Protein AF-A0A6P1DZF0-F1 (afdb_monomer)

pLDDT: mean 85.15, std 14.8, range [41.59, 98.06]

Secondary structure (DSSP, 8-state):
--HHHHHHHHHHHHHHHHHHHHHHHHHHHHHHHHHHHHHHHHHHHHHHHHHHHHHHS-S-S--------HHHHHHHHHHHHHHTS---TTTHHHHHHHHHHHH--S-S----HHHHHHHHHHHHHHT-

Structure (mmCIF, N/CA/C/O backbone):
data_AF-A0A6P1DZF0-F1
#
_entry.id   AF-A0A6P1DZF0-F1
#
loop_
_atom_site.group_PDB
_atom_site.id
_atom_site.type_symbol
_atom_site.label_atom_id
_atom_site.label_alt_id
_atom_site.label_comp_id
_atom_site.label_asym_id
_atom_site.label_entity_id
_atom_site.label_seq_id
_atom_site.pdbx_PDB_ins_code
_atom_site.Cartn_x
_atom_site.Cartn_y
_atom_site.Cartn_z
_atom_site.occupancy
_atom_site.B_iso_or_equiv
_atom_site.auth_seq_id
_atom_site.auth_comp_id
_atom_site.auth_asym_id
_atom_site.auth_atom_id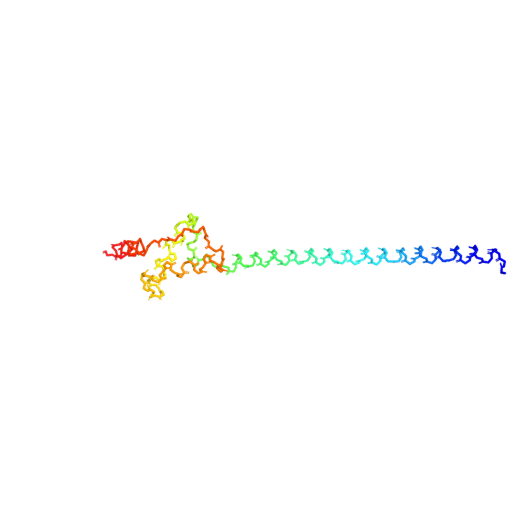
_atom_site.pdbx_PDB_model_num
ATOM 1 N N . MET A 1 1 ? 41.783 -8.838 -54.624 1.00 56.44 1 MET A N 1
ATOM 2 C CA . MET A 1 1 ? 40.399 -8.313 -54.487 1.00 56.44 1 MET A CA 1
ATOM 3 C C . MET A 1 1 ? 40.388 -6.816 -54.775 1.00 56.44 1 MET A C 1
ATOM 5 O O . MET A 1 1 ? 40.994 -6.065 -54.021 1.00 56.44 1 MET A O 1
ATOM 9 N N . LEU A 1 2 ? 39.729 -6.384 -55.854 1.00 64.31 2 LEU A N 1
ATOM 10 C CA . LEU A 1 2 ? 39.696 -4.984 -56.306 1.00 64.31 2 LEU A CA 1
ATOM 11 C C . LEU A 1 2 ? 38.975 -4.081 -55.290 1.00 64.31 2 LEU A C 1
ATOM 13 O O . LEU A 1 2 ? 37.819 -4.339 -54.942 1.00 64.31 2 LEU A O 1
ATOM 17 N N . GLN A 1 3 ? 39.638 -3.018 -54.822 1.00 72.81 3 GLN A N 1
ATOM 18 C CA . GLN A 1 3 ? 39.124 -2.106 -53.786 1.00 72.81 3 GLN A CA 1
ATOM 19 C C . GLN A 1 3 ? 37.772 -1.463 -54.143 1.00 72.81 3 GLN A C 1
ATOM 21 O O . GLN A 1 3 ? 36.939 -1.252 -53.264 1.00 72.81 3 GLN A O 1
ATOM 26 N N . HIS A 1 4 ? 37.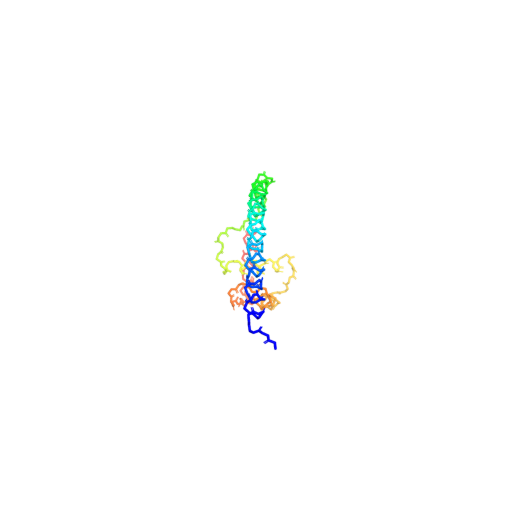500 -1.268 -55.434 1.00 72.12 4 HIS A N 1
ATOM 27 C CA . HIS A 1 4 ? 36.232 -0.745 -55.946 1.00 72.12 4 HIS A CA 1
ATOM 28 C C . HIS A 1 4 ? 35.008 -1.574 -55.503 1.00 72.12 4 HIS A C 1
ATOM 30 O O . HIS A 1 4 ? 33.970 -1.034 -55.122 1.00 72.12 4 HIS A O 1
ATOM 36 N N . SER A 1 5 ? 35.152 -2.903 -55.442 1.00 78.00 5 SER A N 1
ATOM 37 C CA . SER A 1 5 ? 34.085 -3.800 -54.970 1.00 78.00 5 SER A CA 1
ATOM 38 C C . SER A 1 5 ? 33.768 -3.623 -53.478 1.00 78.00 5 SER A C 1
ATOM 40 O O . SER A 1 5 ? 32.623 -3.803 -53.063 1.00 78.00 5 SER A O 1
ATOM 42 N N . LYS A 1 6 ? 34.755 -3.221 -52.662 1.00 80.94 6 LYS A N 1
ATOM 43 C CA . LYS A 1 6 ? 34.562 -2.942 -51.230 1.00 80.94 6 LYS A CA 1
ATOM 44 C C . LYS A 1 6 ? 33.776 -1.647 -51.020 1.00 80.94 6 LYS A C 1
ATOM 46 O O . LYS A 1 6 ? 32.895 -1.608 -50.164 1.00 80.94 6 LYS A O 1
ATOM 51 N N . ILE A 1 7 ? 34.051 -0.624 -51.830 1.00 84.81 7 ILE A N 1
ATOM 52 C CA . ILE A 1 7 ? 33.365 0.675 -51.769 1.00 84.81 7 ILE A CA 1
ATOM 53 C C . ILE A 1 7 ? 31.877 0.515 -52.113 1.00 84.81 7 ILE A C 1
ATOM 55 O O . ILE A 1 7 ? 31.021 0.972 -51.356 1.00 84.81 7 ILE A O 1
ATOM 59 N N . LEU A 1 8 ? 31.556 -0.212 -53.188 1.00 83.50 8 LEU A N 1
ATOM 60 C CA . LEU A 1 8 ? 30.166 -0.489 -53.576 1.00 83.50 8 LEU A CA 1
ATOM 61 C C . LEU A 1 8 ? 29.406 -1.271 -52.491 1.00 83.50 8 LEU A C 1
ATOM 63 O O . LEU A 1 8 ? 28.310 -0.875 -52.097 1.00 83.50 8 LEU A O 1
ATOM 67 N N . ARG A 1 9 ? 30.021 -2.320 -51.923 1.00 84.69 9 ARG A N 1
ATOM 68 C CA . ARG A 1 9 ? 29.429 -3.100 -50.819 1.00 84.69 9 ARG A CA 1
ATOM 69 C C . ARG A 1 9 ? 29.180 -2.256 -49.569 1.00 84.69 9 ARG A C 1
ATOM 71 O O . ARG A 1 9 ? 28.144 -2.418 -48.926 1.00 84.69 9 ARG A O 1
ATOM 78 N N . SER A 1 10 ? 30.107 -1.358 -49.233 1.00 90.75 10 SER A N 1
ATOM 79 C CA . SER A 1 10 ? 29.960 -0.427 -48.110 1.00 90.75 10 SER A CA 1
ATOM 80 C C . SER A 1 10 ? 28.779 0.519 -48.330 1.00 90.75 10 SER A C 1
ATOM 82 O O . SER A 1 10 ? 27.907 0.630 -47.468 1.00 90.75 10 SER A O 1
ATOM 84 N N . ARG A 1 11 ? 28.680 1.130 -49.517 1.00 91.94 11 ARG A N 1
ATOM 85 C CA . ARG A 1 11 ? 27.561 2.007 -49.887 1.00 91.94 11 ARG A CA 1
ATOM 86 C C . ARG A 1 11 ? 26.215 1.296 -49.753 1.00 91.94 11 ARG A C 1
ATOM 88 O O . ARG A 1 11 ? 25.293 1.828 -49.138 1.00 91.94 11 ARG A O 1
ATOM 95 N N . ASP A 1 12 ? 26.104 0.085 -50.289 1.00 94.19 12 ASP A N 1
ATOM 96 C CA . ASP A 1 12 ? 24.851 -0.669 -50.256 1.00 94.19 12 ASP A CA 1
ATOM 97 C C . ASP A 1 12 ? 24.508 -1.146 -48.831 1.00 94.19 12 ASP A C 1
ATOM 99 O O . ASP A 1 12 ? 23.336 -1.211 -48.454 1.00 94.19 12 ASP A O 1
ATOM 103 N N . ALA A 1 13 ? 25.511 -1.424 -47.990 1.00 94.56 13 ALA A N 1
ATOM 104 C CA . ALA A 1 13 ? 25.313 -1.691 -46.565 1.00 94.56 13 ALA A CA 1
ATOM 105 C C . ALA A 1 13 ? 24.780 -0.458 -45.815 1.00 94.56 13 ALA A C 1
ATOM 107 O O . ALA A 1 13 ? 23.823 -0.576 -45.045 1.00 94.56 13 ALA A O 1
ATOM 108 N N . TRP A 1 14 ? 25.335 0.728 -46.077 1.00 95.88 14 TRP A N 1
ATOM 109 C CA . TRP A 1 14 ? 24.842 1.984 -45.509 1.00 95.88 14 TRP A CA 1
ATOM 110 C C . TRP A 1 14 ? 23.426 2.315 -45.977 1.00 95.88 14 TRP A C 1
ATOM 112 O O . TRP A 1 14 ? 22.586 2.675 -45.152 1.00 95.88 14 TRP A O 1
ATOM 122 N N . LYS A 1 15 ? 23.124 2.106 -47.264 1.00 96.62 15 LYS A N 1
ATOM 123 C CA . LYS A 1 15 ? 21.772 2.277 -47.812 1.00 96.62 15 LYS A CA 1
ATOM 124 C C . LYS A 1 15 ? 20.769 1.349 -47.124 1.00 96.62 15 LYS A C 1
ATOM 126 O O . LYS A 1 15 ? 19.732 1.817 -46.664 1.00 96.62 15 LYS A O 1
ATOM 131 N N . ARG A 1 16 ? 21.091 0.057 -46.981 1.00 96.75 16 ARG A N 1
ATOM 132 C CA . ARG A 1 16 ? 20.236 -0.906 -46.260 1.00 96.75 16 ARG A CA 1
ATOM 133 C C . ARG A 1 16 ? 20.017 -0.501 -44.804 1.00 96.75 16 ARG A C 1
ATOM 135 O O . ARG A 1 16 ? 18.880 -0.496 -44.344 1.00 96.75 16 ARG A O 1
ATOM 142 N N . LYS A 1 17 ? 21.077 -0.087 -44.103 1.00 97.50 17 LYS A N 1
ATOM 143 C CA . LYS A 1 17 ? 20.983 0.386 -42.714 1.00 97.50 17 LYS A CA 1
ATOM 144 C C . LYS A 1 17 ? 20.101 1.635 -42.592 1.00 97.50 17 LYS A C 1
ATOM 146 O O . LYS A 1 17 ? 19.328 1.739 -41.644 1.00 97.50 17 LYS A O 1
ATOM 151 N N . ALA A 1 18 ? 20.195 2.570 -43.537 1.00 97.19 18 ALA A N 1
ATOM 152 C CA . ALA A 1 18 ? 19.361 3.769 -43.551 1.00 97.19 18 ALA A CA 1
ATOM 153 C C . ALA A 1 18 ? 17.874 3.430 -43.750 1.00 97.19 18 ALA A C 1
ATOM 155 O O . ALA A 1 18 ? 17.033 3.950 -43.019 1.00 97.19 18 ALA A O 1
ATOM 156 N N . VAL A 1 19 ? 17.560 2.513 -44.675 1.00 97.12 19 VAL A N 1
ATOM 157 C CA . VAL A 1 19 ? 16.185 2.043 -44.918 1.00 97.12 19 VAL A CA 1
ATOM 158 C C . VAL A 1 19 ? 15.614 1.350 -43.679 1.00 97.12 19 VAL A C 1
ATOM 160 O O . VAL A 1 19 ? 14.563 1.759 -43.193 1.00 97.12 19 VAL A O 1
ATOM 163 N N . GLN A 1 20 ? 16.347 0.396 -43.096 1.00 97.56 20 GLN A N 1
ATOM 164 C CA . GLN A 1 20 ? 15.916 -0.315 -41.885 1.00 97.56 20 GLN A CA 1
ATOM 165 C C . GLN A 1 20 ? 15.646 0.638 -40.715 1.00 97.56 20 GLN A C 1
ATOM 167 O O . GLN A 1 20 ? 14.644 0.513 -40.015 1.00 97.56 20 GLN A O 1
ATOM 172 N N . ARG A 1 21 ? 16.518 1.634 -40.506 1.00 96.94 21 ARG A N 1
ATOM 173 C CA . ARG A 1 21 ? 16.316 2.647 -39.459 1.00 96.94 21 ARG A CA 1
ATOM 174 C C . ARG A 1 21 ? 15.084 3.507 -39.721 1.00 96.94 21 ARG A C 1
ATOM 176 O O . ARG A 1 21 ? 14.352 3.814 -38.784 1.00 96.94 21 ARG A O 1
ATOM 183 N N . ALA A 1 22 ? 14.845 3.895 -40.972 1.00 97.06 22 ALA A N 1
ATOM 184 C CA . ALA A 1 22 ? 13.668 4.674 -41.334 1.00 97.06 22 ALA A CA 1
ATOM 185 C C . ALA A 1 22 ? 12.368 3.884 -41.104 1.00 97.06 22 ALA A C 1
ATOM 187 O O . ALA A 1 22 ? 11.398 4.442 -40.593 1.00 97.06 22 ALA A O 1
ATOM 188 N N . GLU A 1 23 ? 12.353 2.592 -41.432 1.00 98.06 23 GLU A N 1
ATOM 189 C CA . GLU A 1 23 ? 11.226 1.693 -41.163 1.00 98.06 23 GLU A CA 1
ATOM 190 C C . GLU A 1 23 ? 10.986 1.522 -39.661 1.00 98.06 23 GLU A C 1
ATOM 192 O O . GLU A 1 23 ? 9.869 1.752 -39.196 1.00 98.06 23 GLU A O 1
ATOM 197 N N . ALA A 1 24 ? 12.038 1.245 -38.885 1.00 97.38 24 ALA A N 1
ATOM 198 C CA . ALA A 1 24 ? 11.947 1.130 -37.430 1.00 97.38 24 ALA A CA 1
ATOM 199 C C . ALA A 1 24 ? 11.379 2.406 -36.783 1.00 97.38 24 ALA A C 1
ATOM 201 O O . ALA A 1 24 ? 10.489 2.332 -35.937 1.00 97.38 24 ALA A O 1
ATOM 202 N N . LEU A 1 25 ? 11.821 3.588 -37.227 1.00 97.69 25 LEU A N 1
ATOM 203 C CA . LEU A 1 25 ? 11.290 4.869 -36.749 1.00 97.69 25 LEU A CA 1
ATOM 204 C C . LEU A 1 25 ? 9.809 5.063 -37.101 1.00 97.69 25 LEU A C 1
ATOM 206 O O . LEU A 1 25 ? 9.055 5.624 -36.304 1.00 97.69 25 LEU A O 1
ATOM 210 N N . ARG A 1 26 ? 9.368 4.625 -38.286 1.00 96.88 26 ARG A N 1
ATOM 211 C CA . ARG A 1 26 ? 7.949 4.693 -38.673 1.00 96.88 26 ARG A CA 1
ATOM 212 C C . ARG A 1 26 ? 7.101 3.785 -37.791 1.00 96.88 26 ARG A C 1
ATOM 214 O O . ARG A 1 26 ? 6.068 4.237 -37.297 1.00 96.88 26 ARG A O 1
ATOM 221 N N . GLU A 1 27 ? 7.540 2.552 -37.562 1.00 97.06 27 GLU A N 1
ATOM 222 C CA . GLU A 1 27 ? 6.822 1.613 -36.696 1.00 97.06 27 GLU A CA 1
ATOM 223 C C . GLU A 1 27 ? 6.795 2.089 -35.241 1.00 97.06 27 GLU A C 1
ATOM 225 O O . GLU A 1 27 ? 5.733 2.086 -34.618 1.00 97.06 27 GLU A O 1
ATOM 230 N N . GLN A 1 28 ? 7.899 2.640 -34.731 1.00 97.25 28 GLN A N 1
ATOM 231 C CA . GLN A 1 28 ? 7.941 3.249 -33.400 1.00 97.25 28 GLN A CA 1
ATOM 232 C C . GLN A 1 28 ? 6.933 4.401 -33.268 1.00 97.25 28 GLN A C 1
ATOM 234 O O . GLN A 1 28 ? 6.189 4.473 -32.290 1.00 97.25 28 GLN A O 1
ATOM 239 N N . LYS A 1 29 ? 6.852 5.288 -34.269 1.00 97.75 29 LYS A N 1
ATOM 240 C CA . LYS A 1 29 ? 5.872 6.386 -34.279 1.00 97.75 29 LYS A CA 1
ATOM 241 C C . LYS A 1 29 ? 4.432 5.869 -34.301 1.00 97.75 29 LYS A C 1
ATOM 243 O O . LYS A 1 29 ? 3.586 6.409 -33.585 1.00 97.75 29 LYS A O 1
ATOM 248 N N . LYS A 1 30 ? 4.144 4.823 -35.084 1.00 97.88 30 LYS A N 1
ATOM 249 C CA . LYS A 1 30 ? 2.821 4.176 -35.106 1.00 97.88 30 LYS A CA 1
ATOM 250 C C . LYS A 1 30 ? 2.479 3.578 -33.740 1.00 97.88 30 LYS A C 1
ATOM 252 O O . LYS A 1 30 ? 1.383 3.826 -33.241 1.00 97.88 30 LYS A O 1
ATOM 257 N N . ALA A 1 31 ? 3.411 2.853 -33.124 1.00 97.06 31 ALA A N 1
ATOM 258 C CA . ALA A 1 31 ? 3.231 2.259 -31.802 1.00 97.06 31 ALA A CA 1
ATOM 259 C C . ALA A 1 31 ? 2.966 3.329 -30.734 1.00 97.06 31 ALA A C 1
ATOM 261 O O . ALA A 1 31 ? 1.986 3.235 -30.000 1.00 97.06 31 ALA A O 1
ATOM 262 N N . HIS A 1 32 ? 3.761 4.402 -30.715 1.00 97.75 32 HIS A N 1
ATOM 263 C CA . HIS A 1 32 ? 3.574 5.513 -29.784 1.00 97.75 32 HIS A CA 1
ATOM 264 C C . HIS A 1 32 ? 2.214 6.202 -29.968 1.00 97.75 32 HIS A C 1
ATOM 266 O O . HIS A 1 32 ? 1.543 6.534 -28.992 1.00 97.75 32 HIS A O 1
ATOM 272 N N . LYS A 1 33 ? 1.766 6.388 -31.218 1.00 97.75 33 LYS A N 1
ATOM 273 C CA . LYS A 1 33 ? 0.438 6.948 -31.504 1.00 97.75 33 LYS A CA 1
ATOM 274 C C . LYS A 1 33 ? -0.679 6.069 -30.933 1.00 97.75 33 LYS A C 1
ATOM 276 O O . LYS A 1 33 ? -1.569 6.605 -30.280 1.00 97.75 33 LYS A O 1
ATOM 281 N N . ARG A 1 34 ? -0.613 4.747 -31.137 1.00 96.88 34 ARG A N 1
ATOM 282 C CA . ARG A 1 34 ? -1.592 3.788 -30.590 1.00 96.88 34 ARG A CA 1
ATOM 283 C C . ARG A 1 34 ? -1.581 3.793 -29.062 1.00 96.88 34 ARG A C 1
ATOM 285 O O . ARG A 1 34 ? -2.630 3.956 -28.455 1.00 96.88 34 ARG A O 1
ATOM 292 N N . ALA A 1 35 ? -0.400 3.728 -28.445 1.00 95.88 35 ALA A N 1
ATOM 293 C CA . ALA A 1 35 ? -0.258 3.777 -26.991 1.00 95.88 35 ALA A CA 1
ATOM 294 C C . ALA A 1 35 ? -0.849 5.069 -26.402 1.00 95.88 35 ALA A C 1
ATOM 296 O O . ALA A 1 35 ? -1.580 5.027 -25.418 1.00 95.88 35 ALA A O 1
ATOM 297 N N . ARG A 1 36 ? -0.608 6.221 -27.043 1.00 97.44 36 ARG A N 1
ATOM 298 C CA . ARG A 1 36 ? -1.191 7.503 -26.624 1.00 97.44 36 ARG A CA 1
ATOM 299 C C . ARG A 1 36 ? -2.720 7.504 -26.705 1.00 97.44 36 ARG A C 1
ATOM 301 O O . ARG A 1 36 ? -3.359 8.090 -25.836 1.00 97.44 36 ARG A O 1
ATOM 308 N N . GLN A 1 37 ? -3.297 6.860 -27.721 1.00 96.88 37 GLN A N 1
ATOM 309 C CA . GLN A 1 37 ? -4.749 6.699 -27.842 1.00 96.88 37 GLN A CA 1
ATOM 310 C C . GLN A 1 37 ? -5.306 5.810 -26.722 1.00 96.88 37 GLN A C 1
ATOM 312 O O . GLN A 1 37 ? -6.250 6.225 -26.057 1.00 96.88 37 GLN A O 1
ATOM 317 N N . SER A 1 38 ? -4.678 4.663 -26.443 1.00 96.62 38 SER A N 1
ATOM 318 C CA . SER A 1 38 ? -5.080 3.781 -25.336 1.00 96.62 38 SER A CA 1
ATOM 319 C C . SER A 1 38 ? -4.981 4.475 -23.976 1.00 96.62 38 SER A C 1
ATOM 321 O O . SER A 1 38 ? -5.899 4.382 -23.171 1.00 96.62 38 SER A O 1
ATOM 323 N N . ILE A 1 39 ? -3.914 5.243 -23.731 1.00 96.31 39 ILE A N 1
ATOM 324 C CA . ILE A 1 39 ? -3.768 6.032 -22.497 1.00 96.31 39 ILE A CA 1
ATOM 325 C C . ILE A 1 39 ? -4.901 7.056 -22.364 1.00 96.31 39 ILE A C 1
ATOM 327 O O . ILE A 1 39 ? -5.422 7.253 -21.270 1.00 96.31 39 ILE A O 1
ATOM 331 N N . ALA A 1 40 ? -5.283 7.727 -23.454 1.00 97.00 40 ALA A N 1
ATOM 332 C CA . ALA A 1 40 ? -6.375 8.696 -23.425 1.00 97.00 40 ALA A CA 1
ATOM 333 C C . ALA A 1 40 ? -7.730 8.029 -23.136 1.00 97.00 40 ALA A C 1
ATOM 335 O O . ALA A 1 40 ? -8.499 8.561 -22.340 1.00 97.00 40 ALA A O 1
ATOM 336 N N . GLN A 1 41 ? -7.990 6.861 -23.734 1.00 97.38 41 GLN A N 1
ATOM 337 C CA . GLN A 1 41 ? -9.195 6.063 -23.481 1.00 97.38 41 GLN A CA 1
ATOM 338 C C . GLN A 1 41 ? -9.271 5.612 -22.021 1.00 97.38 41 GLN A C 1
ATOM 340 O O . GLN A 1 41 ? -10.240 5.929 -21.342 1.00 97.38 41 GLN A O 1
ATOM 345 N N . LEU A 1 42 ? -8.207 4.993 -21.501 1.00 96.75 42 LEU A N 1
ATOM 346 C CA . LEU A 1 42 ? -8.151 4.532 -20.111 1.00 96.75 42 LEU A CA 1
ATOM 347 C C . LEU A 1 42 ? -8.325 5.683 -19.113 1.00 96.75 42 LEU A C 1
ATOM 349 O O . LEU A 1 42 ? -9.027 5.542 -18.119 1.00 96.75 42 LEU A O 1
ATOM 353 N N . LYS A 1 43 ? -7.740 6.857 -19.382 1.00 97.12 43 LYS A N 1
ATOM 354 C CA . LYS A 1 43 ? -7.958 8.047 -18.541 1.00 97.12 43 LYS A CA 1
ATOM 355 C C . LYS A 1 43 ? -9.415 8.514 -18.549 1.00 97.12 43 LYS A C 1
ATOM 357 O O . LYS A 1 43 ? -9.899 8.990 -17.525 1.00 97.12 43 LYS A O 1
ATOM 362 N N . ALA A 1 44 ? -10.101 8.413 -19.687 1.00 96.31 44 ALA A N 1
ATOM 363 C CA . ALA A 1 44 ? -11.518 8.745 -19.778 1.00 96.31 44 ALA A CA 1
ATOM 364 C C . ALA A 1 44 ? -12.386 7.719 -19.032 1.00 96.31 44 ALA A C 1
ATOM 366 O O . ALA A 1 44 ? -13.305 8.116 -18.322 1.00 96.31 44 ALA A O 1
ATOM 367 N N . GLU A 1 45 ? -12.058 6.429 -19.136 1.00 95.75 45 GLU A N 1
ATOM 368 C CA . GLU A 1 45 ? -12.732 5.351 -18.403 1.00 95.75 45 GLU A CA 1
ATOM 369 C C . GLU A 1 45 ? -12.573 5.503 -16.892 1.00 95.75 45 GLU A C 1
ATOM 371 O O . GLU A 1 45 ? -13.570 5.471 -16.179 1.00 95.75 45 GLU A O 1
ATOM 376 N N . VAL A 1 46 ? -11.352 5.748 -16.405 1.00 96.12 46 VAL A N 1
ATOM 377 C CA . VAL A 1 46 ? -11.096 6.005 -14.979 1.00 96.12 46 VAL A CA 1
ATOM 378 C C . VAL A 1 46 ? -11.951 7.168 -14.486 1.00 96.12 46 VAL A C 1
ATOM 380 O O . VAL A 1 46 ? -12.671 7.015 -13.508 1.00 96.12 46 VAL A O 1
ATOM 383 N N . ARG A 1 47 ? -11.970 8.293 -15.213 1.00 95.00 47 ARG A N 1
ATOM 384 C CA . ARG A 1 47 ? -12.796 9.450 -14.844 1.00 95.00 47 ARG A CA 1
ATOM 385 C C . ARG A 1 47 ? -14.293 9.121 -14.833 1.00 95.00 47 ARG A C 1
ATOM 387 O O . ARG A 1 47 ? -15.017 9.586 -13.959 1.00 95.00 47 ARG A O 1
ATOM 394 N N . ALA A 1 48 ? -14.776 8.349 -15.804 1.00 93.69 48 ALA A N 1
ATOM 395 C CA . ALA A 1 48 ? -16.178 7.942 -15.860 1.00 93.69 48 ALA A CA 1
ATOM 396 C C . ALA A 1 48 ? -16.544 7.009 -14.695 1.00 93.69 48 ALA A C 1
ATOM 398 O O . ALA A 1 48 ? -17.619 7.149 -14.112 1.00 93.69 48 ALA A O 1
ATOM 399 N N . LEU A 1 49 ? -15.645 6.090 -14.333 1.00 91.69 49 LEU A N 1
ATOM 400 C CA . LEU A 1 49 ? -15.809 5.191 -13.194 1.00 91.69 49 LEU A CA 1
ATOM 401 C C . LEU A 1 49 ? -15.763 5.946 -11.864 1.00 91.69 49 LEU A C 1
ATOM 403 O O . LEU A 1 49 ? -16.619 5.700 -11.024 1.00 91.69 49 LEU A O 1
ATOM 407 N N . GLU A 1 50 ? -14.846 6.898 -11.689 1.00 90.19 50 GLU A N 1
ATOM 408 C CA . GLU A 1 50 ? -14.800 7.786 -10.517 1.00 90.19 50 GLU A CA 1
ATOM 409 C C . GLU A 1 50 ? -16.128 8.536 -10.344 1.00 90.19 50 GLU A C 1
ATOM 411 O O . GLU A 1 50 ? -16.736 8.492 -9.277 1.00 90.19 50 GLU A O 1
ATOM 416 N N . GLN A 1 51 ? -16.651 9.127 -11.422 1.00 87.50 51 GLN A N 1
ATOM 417 C CA . GLN A 1 51 ? -17.952 9.805 -11.400 1.00 87.50 51 GLN A CA 1
ATOM 418 C C . GLN A 1 51 ? -19.119 8.847 -11.132 1.00 87.50 51 GLN A C 1
ATOM 420 O O . GLN A 1 51 ? -20.114 9.232 -10.518 1.00 87.50 51 GLN A O 1
ATOM 425 N N . ALA A 1 52 ? -19.037 7.605 -11.610 1.00 86.31 52 ALA A N 1
ATOM 426 C CA . ALA A 1 52 ? -20.044 6.588 -11.338 1.00 86.31 52 ALA A CA 1
ATOM 427 C C . ALA A 1 52 ? -19.998 6.124 -9.877 1.00 86.31 52 ALA A C 1
ATOM 429 O O . ALA A 1 52 ? -21.055 5.899 -9.298 1.00 86.31 52 ALA A O 1
ATOM 430 N N . VAL A 1 53 ? -18.812 6.019 -9.271 1.00 84.81 53 VAL A N 1
ATOM 431 C CA . VAL A 1 53 ? -18.642 5.748 -7.836 1.00 84.81 53 VAL A CA 1
ATOM 432 C C . VAL A 1 53 ? -19.221 6.893 -7.015 1.00 84.81 53 VAL A C 1
ATOM 434 O O . VAL A 1 53 ? -20.003 6.639 -6.106 1.00 84.81 53 VAL A O 1
ATOM 437 N N . GLU A 1 54 ? -18.927 8.139 -7.378 1.00 77.19 54 GLU A N 1
ATOM 438 C CA . GLU A 1 54 ? -19.456 9.315 -6.684 1.00 77.19 54 GLU A CA 1
ATOM 439 C C . GLU A 1 54 ? -20.988 9.403 -6.767 1.00 77.19 54 GLU A C 1
ATOM 441 O O . GLU A 1 54 ? -21.647 9.691 -5.774 1.00 77.19 54 GLU A O 1
ATOM 446 N N . LYS A 1 55 ? -21.581 9.060 -7.918 1.00 74.94 55 LYS A N 1
ATOM 447 C CA . LYS A 1 55 ? -23.045 9.017 -8.093 1.00 74.94 55 LYS A CA 1
ATOM 448 C C . LYS A 1 55 ? -23.716 7.793 -7.466 1.00 74.94 55 LYS A C 1
ATOM 450 O O . LYS A 1 55 ? -24.882 7.869 -7.090 1.00 74.94 55 LYS A O 1
ATOM 455 N N . LYS A 1 56 ? -23.031 6.644 -7.433 1.00 72.44 56 LYS A N 1
ATOM 456 C CA . LYS A 1 56 ? -23.556 5.375 -6.900 1.00 72.44 56 LYS A CA 1
ATOM 457 C C . LYS A 1 56 ? -23.341 5.255 -5.396 1.00 72.44 56 LYS A C 1
ATOM 459 O O . LYS A 1 56 ? -24.012 4.440 -4.767 1.00 72.44 56 LYS A O 1
ATOM 464 N N . SER A 1 57 ? -22.455 6.059 -4.814 1.00 41.59 57 SER A N 1
ATOM 465 C CA . SER A 1 57 ? -22.444 6.259 -3.376 1.00 41.59 57 SER A CA 1
ATOM 466 C C . SER A 1 57 ? -23.727 7.014 -2.997 1.00 41.59 57 SER A C 1
ATOM 468 O O . SER A 1 57 ? -23.859 8.183 -3.354 1.00 41.59 57 SER A O 1
ATOM 470 N N . PRO A 1 58 ? -24.681 6.424 -2.247 1.00 50.66 58 PRO A N 1
ATOM 471 C CA . PRO A 1 58 ? -25.538 7.250 -1.396 1.00 50.66 58 PRO A CA 1
ATOM 472 C C . PRO A 1 58 ? -24.638 8.129 -0.501 1.00 50.66 58 PRO A C 1
ATOM 474 O O . PRO A 1 58 ? -23.463 7.773 -0.320 1.00 50.66 58 PRO A O 1
ATOM 477 N N . PRO A 1 59 ? -25.130 9.258 0.063 1.00 46.53 59 PRO A N 1
ATOM 478 C CA . PRO A 1 59 ? -24.368 9.990 1.072 1.00 46.53 59 PRO A CA 1
ATOM 479 C C . PRO A 1 59 ? -23.892 8.964 2.090 1.00 46.53 59 PRO A C 1
ATOM 481 O O . PRO A 1 59 ? -24.702 8.212 2.635 1.00 46.53 59 PRO A O 1
ATOM 484 N N . ALA A 1 60 ? -22.571 8.841 2.194 1.00 47.06 60 ALA A N 1
ATOM 485 C CA . ALA A 1 60 ? -21.925 7.755 2.890 1.00 47.06 60 ALA A CA 1
ATOM 486 C C . ALA A 1 60 ? -22.613 7.528 4.238 1.00 47.06 60 ALA A C 1
ATOM 488 O O . ALA A 1 60 ? -22.720 8.435 5.064 1.00 47.06 60 ALA A O 1
ATOM 489 N N . SER A 1 61 ? -23.057 6.293 4.461 1.00 45.03 61 SER A N 1
ATOM 490 C CA . SER A 1 61 ? -23.087 5.747 5.806 1.00 45.03 61 SER A CA 1
ATOM 491 C C . SER A 1 61 ? -21.684 5.954 6.378 1.00 45.03 61 SER A C 1
ATOM 493 O O . SER A 1 61 ? -20.736 5.285 5.985 1.00 45.03 61 SER A O 1
ATOM 495 N N . SER A 1 62 ? -21.563 6.996 7.199 1.00 47.12 62 SER A N 1
ATOM 496 C CA . SER A 1 62 ? -20.608 7.164 8.290 1.00 47.12 62 SER A CA 1
ATOM 497 C C . SER A 1 62 ? -19.294 6.383 8.156 1.00 47.12 62 SER A C 1
ATOM 499 O O . SER A 1 62 ? -19.057 5.423 8.885 1.00 47.12 62 SER A O 1
ATOM 501 N N . VAL A 1 63 ? -18.382 6.867 7.318 1.00 51.41 63 VAL A N 1
ATOM 502 C CA . VAL A 1 63 ? -16.989 6.944 7.764 1.00 51.41 63 VAL A CA 1
ATOM 503 C C . VAL A 1 63 ? -16.766 8.409 8.079 1.00 51.41 63 VAL A C 1
ATOM 505 O O . VAL A 1 63 ? -16.456 9.218 7.210 1.00 51.41 63 VAL A O 1
ATOM 508 N N . VAL A 1 64 ? -17.015 8.759 9.341 1.00 49.16 64 VAL A N 1
ATOM 509 C CA . VAL A 1 64 ? -16.506 9.991 9.941 1.00 49.16 64 VAL A CA 1
ATOM 510 C C . VAL A 1 64 ? -14.985 9.840 9.970 1.00 49.16 64 VAL A C 1
ATOM 512 O O . VAL A 1 64 ? -14.401 9.377 10.939 1.00 49.16 64 VAL A O 1
ATOM 515 N N . GLY A 1 65 ? -14.359 10.130 8.836 1.00 50.66 65 GLY A N 1
ATOM 516 C CA . GLY A 1 65 ? -12.927 10.335 8.688 1.00 50.66 65 GLY A CA 1
ATOM 517 C C . GLY A 1 65 ? -12.680 11.819 8.477 1.00 50.66 65 GLY A C 1
ATOM 518 O O . GLY A 1 65 ? -12.081 12.212 7.487 1.00 50.66 65 GLY A O 1
ATOM 519 N N . SER A 1 66 ? -13.241 12.630 9.373 1.00 46.94 66 SER A N 1
ATOM 520 C CA . SER A 1 66 ? -12.807 13.997 9.645 1.00 46.94 66 SER A CA 1
ATOM 521 C C . SER A 1 66 ? -11.284 14.062 9.744 1.00 46.94 66 SER A C 1
ATOM 523 O O . SER A 1 66 ? -10.670 13.080 10.160 1.00 46.94 66 SER A O 1
ATOM 525 N N . ASP A 1 67 ? -10.718 15.222 9.415 1.00 56.38 67 ASP A N 1
ATOM 526 C CA . ASP A 1 67 ? -9.318 15.629 9.586 1.00 56.38 67 ASP A CA 1
ATOM 527 C C . ASP A 1 67 ? -8.804 15.407 11.027 1.00 56.38 67 ASP A C 1
ATOM 529 O O . ASP A 1 67 ? -8.604 16.337 11.806 1.00 56.38 67 ASP A O 1
ATOM 533 N N . LEU A 1 68 ? -8.644 14.151 11.433 1.00 62.91 68 LEU A N 1
ATOM 534 C CA . LEU A 1 68 ? -8.128 13.762 12.732 1.00 62.91 68 LEU A CA 1
ATOM 535 C C . LEU A 1 68 ? -6.615 13.825 12.651 1.00 62.91 68 LEU A C 1
ATOM 537 O O . LEU A 1 68 ? -6.010 13.233 11.750 1.00 62.91 68 LEU A O 1
ATOM 541 N N . THR A 1 69 ? -6.012 14.513 13.622 1.00 76.31 69 THR A N 1
ATOM 542 C CA . THR A 1 69 ? -4.561 14.492 13.783 1.00 76.31 69 THR A CA 1
ATOM 543 C C . THR A 1 69 ? -4.096 13.044 13.921 1.00 76.31 69 THR A C 1
ATOM 545 O O . THR A 1 69 ? -4.818 12.188 14.435 1.00 76.31 69 THR A O 1
ATOM 548 N N . GLU A 1 70 ? -2.882 12.745 13.476 1.00 78.88 70 GLU A N 1
ATOM 549 C CA . GLU A 1 70 ? -2.318 11.394 13.549 1.00 78.88 70 GLU A CA 1
ATOM 550 C C . GLU A 1 70 ? -2.379 10.808 14.971 1.00 78.88 70 GLU A C 1
ATOM 552 O O . GLU A 1 70 ? -2.704 9.637 15.174 1.00 78.88 70 GLU A O 1
ATOM 557 N N . ALA A 1 71 ? -2.208 11.661 15.982 1.00 82.44 71 ALA A N 1
ATOM 558 C CA . ALA A 1 71 ? -2.371 11.286 17.378 1.00 82.44 71 ALA A CA 1
ATOM 559 C C . ALA A 1 71 ? -3.813 10.865 17.730 1.00 82.44 71 ALA A C 1
ATOM 561 O O . ALA A 1 71 ? -4.005 9.939 18.521 1.00 82.44 71 ALA A O 1
ATOM 562 N N . ASP A 1 72 ? -4.832 11.504 17.153 1.00 86.56 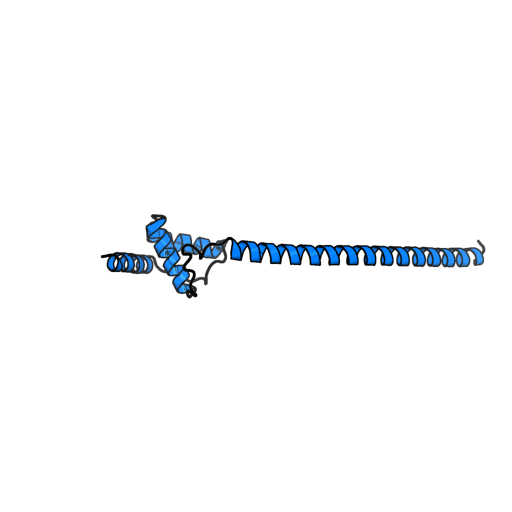72 ASP A N 1
ATOM 563 C CA . ASP A 1 72 ? -6.239 11.136 17.355 1.00 86.56 72 ASP A CA 1
ATOM 564 C C . ASP A 1 72 ? -6.609 9.838 16.637 1.00 86.56 72 ASP A C 1
ATOM 566 O O . ASP A 1 72 ? -7.382 9.036 17.172 1.00 86.56 72 ASP A O 1
ATOM 570 N N . GLN A 1 73 ? -6.005 9.577 15.477 1.00 87.06 73 GLN A N 1
ATOM 571 C CA . GLN A 1 73 ? -6.162 8.306 14.769 1.00 87.06 73 GLN A CA 1
ATOM 572 C C . GLN A 1 73 ? -5.596 7.149 15.603 1.00 87.06 73 GLN A C 1
ATOM 574 O O . GLN A 1 73 ? -6.278 6.142 15.806 1.00 87.06 73 GLN A O 1
ATOM 579 N N . VAL A 1 74 ? -4.399 7.321 16.181 1.00 88.75 74 VAL A N 1
ATOM 580 C CA . VAL A 1 74 ? -3.781 6.322 17.070 1.00 88.75 74 VAL A CA 1
ATOM 581 C C . VAL A 1 74 ? -4.629 6.085 18.322 1.00 88.75 74 VAL A C 1
ATOM 583 O O . VAL A 1 74 ? -4.844 4.933 18.709 1.00 88.75 74 VAL A O 1
ATOM 586 N N . ARG A 1 75 ? -5.162 7.147 18.942 1.00 90.81 75 ARG A N 1
ATOM 587 C CA . ARG A 1 75 ? -6.073 7.038 20.100 1.00 90.81 75 ARG A CA 1
ATOM 588 C C . ARG A 1 75 ? -7.327 6.246 19.752 1.00 90.81 75 ARG A C 1
ATOM 590 O O . ARG A 1 75 ? -7.682 5.317 20.478 1.00 90.81 75 ARG A O 1
ATOM 597 N N . THR A 1 76 ? -7.960 6.586 18.632 1.00 90.38 76 THR A N 1
ATOM 598 C CA . THR A 1 76 ? -9.177 5.926 18.146 1.00 90.38 76 THR A CA 1
ATOM 599 C C . THR A 1 76 ? -8.925 4.446 17.879 1.00 90.38 76 THR A C 1
ATOM 601 O O . THR A 1 76 ? -9.649 3.597 18.395 1.00 90.38 76 THR A O 1
ATOM 604 N N . LEU A 1 77 ? -7.842 4.115 17.171 1.00 90.69 77 LEU A N 1
ATOM 605 C CA . LEU A 1 77 ? -7.461 2.731 16.890 1.00 90.69 77 LEU A CA 1
ATOM 606 C C . LEU A 1 77 ? -7.207 1.934 18.178 1.00 90.69 77 LEU A C 1
ATOM 608 O O . LEU A 1 77 ? -7.684 0.808 18.314 1.00 90.69 77 LEU A O 1
ATOM 612 N N . CYS A 1 78 ? -6.515 2.528 19.154 1.00 91.88 78 CYS A N 1
ATOM 613 C CA . CYS A 1 78 ? -6.264 1.900 20.452 1.00 91.88 78 CYS A CA 1
ATOM 614 C C . CYS A 1 78 ? -7.564 1.575 21.203 1.00 91.88 78 CYS A C 1
ATOM 616 O O . CYS A 1 78 ? -7.690 0.491 21.770 1.00 91.88 78 CYS A O 1
ATOM 618 N N . VAL A 1 79 ? -8.538 2.486 21.193 1.00 93.19 79 VAL A N 1
ATOM 619 C CA . VAL A 1 79 ? -9.860 2.255 21.793 1.00 93.19 79 VAL A CA 1
ATOM 620 C C . VAL A 1 79 ? -10.623 1.163 21.043 1.00 93.19 79 VAL A C 1
ATOM 622 O O . VAL A 1 79 ? -11.190 0.278 21.682 1.00 93.19 79 VAL A O 1
ATOM 625 N N . MET A 1 80 ? -10.632 1.190 19.707 1.00 92.94 80 MET A N 1
ATOM 626 C CA . MET A 1 80 ? -11.343 0.192 18.898 1.00 92.94 80 MET A CA 1
ATOM 627 C C . MET A 1 80 ? -10.785 -1.217 19.114 1.00 92.94 80 MET A C 1
ATOM 629 O O . MET A 1 80 ? -11.555 -2.168 19.226 1.00 92.94 80 MET A O 1
ATOM 633 N N . LEU A 1 81 ? -9.465 -1.363 19.267 1.00 92.94 81 LEU A N 1
ATOM 634 C CA . LEU A 1 81 ? -8.854 -2.652 19.604 1.00 92.94 81 LEU A CA 1
ATOM 635 C C . LEU A 1 81 ? -9.376 -3.217 20.933 1.00 92.94 81 LEU A C 1
ATOM 637 O O . LEU A 1 81 ? -9.600 -4.420 21.047 1.00 92.94 81 LEU A O 1
ATOM 641 N N . VAL A 1 82 ? -9.597 -2.363 21.931 1.00 93.75 82 VAL A N 1
ATOM 642 C CA . VAL A 1 82 ? -10.123 -2.797 23.231 1.00 93.75 82 VAL A CA 1
ATOM 643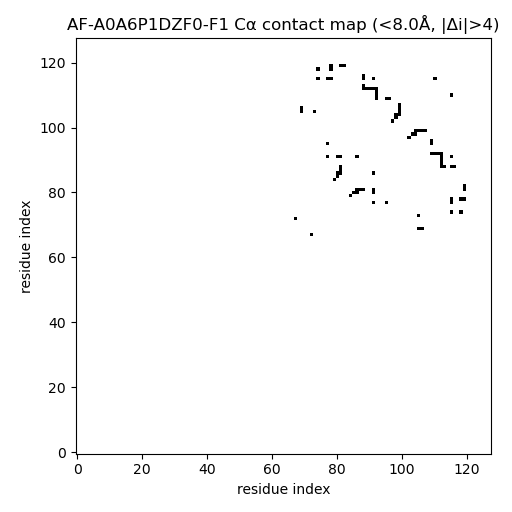 C C . VAL A 1 82 ? -11.617 -3.098 23.148 1.00 93.75 82 VAL A C 1
ATOM 645 O O . VAL A 1 82 ? -12.042 -4.172 23.561 1.00 93.75 82 VAL A O 1
ATOM 648 N N . LEU A 1 83 ? -12.415 -2.164 22.623 1.00 91.50 83 LEU A N 1
ATOM 649 C CA . LEU A 1 83 ? -13.877 -2.253 22.676 1.00 91.50 83 LEU A CA 1
ATOM 650 C C . LEU A 1 83 ? -14.458 -3.210 21.632 1.00 91.50 83 LEU A C 1
ATOM 652 O O . LEU A 1 83 ? -15.417 -3.914 21.925 1.00 91.50 83 LEU A O 1
ATOM 656 N N . GLN A 1 84 ? -13.897 -3.235 20.421 1.00 91.06 84 GLN A N 1
ATOM 657 C CA . GLN A 1 84 ? -14.425 -4.039 19.314 1.00 91.06 84 GLN A CA 1
ATOM 658 C C . GLN A 1 84 ? -13.659 -5.347 19.133 1.00 91.06 84 GLN A C 1
ATOM 660 O O . GLN A 1 84 ? -14.272 -6.388 18.927 1.00 91.06 84 GLN A O 1
ATOM 665 N N . ALA A 1 85 ? -12.327 -5.315 19.231 1.00 91.62 85 ALA A N 1
ATOM 666 C CA . ALA A 1 85 ? -11.504 -6.514 19.056 1.00 91.62 85 ALA A CA 1
ATOM 667 C C . ALA A 1 85 ? -11.220 -7.268 20.372 1.00 91.62 85 ALA A C 1
ATOM 669 O O . ALA A 1 85 ? -10.481 -8.253 20.355 1.00 91.62 85 ALA A O 1
ATOM 670 N N . ALA A 1 86 ? -11.794 -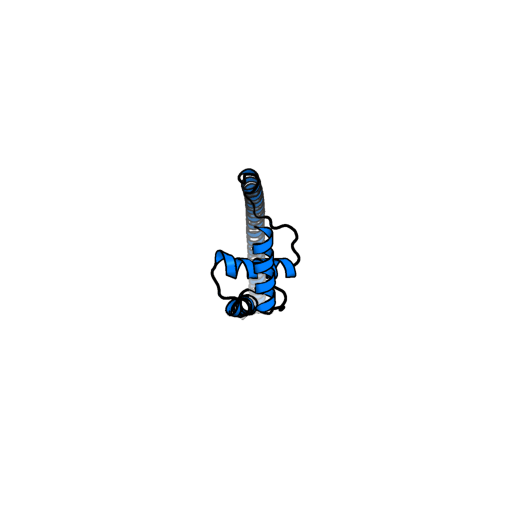6.825 21.500 1.00 91.12 86 ALA A N 1
ATOM 671 C CA . ALA A 1 86 ? -11.655 -7.438 22.827 1.00 91.12 86 ALA A CA 1
ATOM 672 C C . ALA A 1 86 ? -10.190 -7.697 23.247 1.00 91.12 86 ALA A C 1
ATOM 674 O O . ALA A 1 86 ? -9.867 -8.671 23.932 1.00 91.12 86 ALA A O 1
ATOM 675 N N . VAL A 1 87 ? -9.273 -6.824 22.824 1.00 94.25 87 VAL A N 1
ATOM 676 C CA . VAL A 1 87 ? -7.842 -6.954 23.106 1.00 94.25 87 VAL A CA 1
ATOM 677 C C . VAL A 1 87 ? -7.528 -6.430 24.507 1.00 94.25 87 VAL A C 1
ATOM 679 O O . VAL A 1 87 ? -7.946 -5.342 24.895 1.00 94.25 87 VAL A O 1
ATOM 682 N N . SER A 1 88 ? -6.712 -7.170 25.266 1.00 95.00 88 SER A N 1
ATOM 683 C CA . SER A 1 88 ? -6.267 -6.712 26.589 1.00 95.00 88 SER A CA 1
ATOM 684 C C . SER A 1 88 ? -5.411 -5.440 26.502 1.00 95.00 88 SER A C 1
ATOM 686 O O . SER A 1 88 ? -4.533 -5.344 25.642 1.00 95.00 88 SER A O 1
ATOM 688 N N . PHE A 1 89 ? -5.581 -4.504 27.444 1.00 93.69 89 PHE A N 1
ATOM 689 C CA . PHE A 1 89 ? -4.874 -3.211 27.461 1.00 93.69 89 PHE A CA 1
ATOM 690 C C . PHE A 1 89 ? -3.352 -3.324 27.301 1.00 93.69 89 PHE A C 1
ATOM 692 O O . PHE A 1 89 ? -2.739 -2.548 26.574 1.00 93.69 89 PHE A O 1
ATOM 699 N N . ARG A 1 90 ? -2.733 -4.324 27.939 1.00 93.56 90 ARG A N 1
ATOM 700 C CA . ARG A 1 90 ? -1.283 -4.581 27.864 1.00 93.56 90 ARG A CA 1
ATOM 701 C C . ARG A 1 90 ? -0.796 -5.019 26.478 1.00 93.56 90 ARG A C 1
ATOM 703 O O . ARG A 1 90 ? 0.379 -4.849 26.166 1.00 93.56 90 ARG A O 1
ATOM 710 N N . SER A 1 91 ? -1.676 -5.599 25.663 1.00 93.81 91 SER A N 1
ATOM 711 C CA . SER A 1 91 ? -1.348 -6.076 24.316 1.00 93.81 91 SER A CA 1
ATOM 712 C C . SER A 1 91 ? -1.450 -4.969 23.270 1.00 93.81 91 SER A C 1
ATOM 714 O O . SER A 1 91 ? -0.776 -5.053 22.245 1.00 93.81 91 SER A O 1
ATOM 716 N N . VAL A 1 92 ? -2.240 -3.921 23.531 1.00 93.50 92 VAL A N 1
ATOM 717 C CA . VAL A 1 92 ? -2.480 -2.821 22.583 1.00 93.50 92 VAL A CA 1
ATOM 718 C C . VAL A 1 92 ? -1.178 -2.126 22.147 1.00 93.50 92 VAL A C 1
ATOM 720 O O . VAL A 1 92 ? -0.955 -2.047 20.940 1.00 93.50 92 VAL A O 1
ATOM 723 N N . PRO A 1 93 ? -0.254 -1.725 23.050 1.00 91.88 93 PRO A N 1
ATOM 724 C CA . PRO A 1 93 ? 1.015 -1.116 22.638 1.00 91.88 93 PRO A CA 1
ATOM 725 C C . PRO A 1 93 ? 1.876 -2.034 21.762 1.00 91.88 93 PRO A C 1
ATOM 727 O O . PRO A 1 93 ? 2.549 -1.568 20.848 1.00 91.88 93 PRO A O 1
ATOM 730 N N . ARG A 1 94 ? 1.846 -3.353 22.008 1.00 91.88 94 ARG A N 1
ATOM 731 C CA . ARG A 1 94 ? 2.618 -4.321 21.211 1.00 91.88 94 ARG A CA 1
ATOM 732 C C . ARG A 1 94 ? 2.054 -4.476 19.807 1.00 91.88 94 ARG A C 1
ATOM 734 O O . ARG A 1 94 ? 2.818 -4.511 18.851 1.00 91.88 94 ARG A O 1
ATOM 741 N N . ILE A 1 95 ? 0.731 -4.545 19.689 1.00 91.19 95 ILE A N 1
ATOM 742 C CA . ILE A 1 95 ? 0.042 -4.609 18.398 1.00 91.19 95 ILE A CA 1
ATOM 743 C C . ILE A 1 95 ? 0.299 -3.328 17.603 1.00 91.19 95 ILE A C 1
ATOM 745 O O . ILE A 1 95 ? 0.611 -3.400 16.418 1.00 91.19 95 ILE A O 1
ATOM 749 N N . LEU A 1 96 ? 0.256 -2.166 18.260 1.00 89.19 96 LEU A N 1
ATOM 750 C CA . LEU A 1 96 ? 0.583 -0.902 17.610 1.00 89.19 96 LEU A CA 1
ATOM 751 C C . LEU A 1 96 ? 2.041 -0.865 17.130 1.00 89.19 96 LEU A C 1
ATOM 753 O O . LEU A 1 96 ? 2.295 -0.468 15.997 1.00 89.19 96 LEU A O 1
ATOM 757 N N . GLY A 1 97 ? 2.983 -1.355 17.942 1.00 88.06 97 GLY A N 1
ATOM 758 C CA . GLY A 1 97 ? 4.381 -1.495 17.531 1.00 88.06 97 GLY A CA 1
ATOM 759 C C . GLY A 1 97 ? 4.548 -2.366 16.279 1.00 88.06 97 GLY A C 1
ATOM 760 O O . GLY A 1 97 ? 5.320 -2.013 15.394 1.00 88.06 97 GLY A O 1
ATOM 761 N N . LEU A 1 98 ? 3.779 -3.454 16.151 1.00 87.69 98 LEU A N 1
ATOM 762 C CA . LEU A 1 98 ? 3.786 -4.296 14.945 1.00 87.69 98 LEU A CA 1
ATOM 763 C C . LEU A 1 98 ? 3.218 -3.574 13.715 1.00 87.69 98 LEU A C 1
ATOM 765 O O . LEU A 1 98 ? 3.725 -3.751 12.607 1.00 87.69 98 LEU A O 1
ATOM 769 N N . PHE A 1 99 ? 2.180 -2.753 13.888 1.00 84.19 99 PHE A N 1
ATOM 770 C CA . PHE A 1 99 ? 1.652 -1.939 12.792 1.00 84.19 99 PHE A CA 1
ATOM 771 C C . PHE A 1 99 ? 2.661 -0.883 12.329 1.00 84.19 99 PHE A C 1
ATOM 773 O O . PHE A 1 99 ? 2.824 -0.687 11.125 1.00 84.19 99 PHE A O 1
ATOM 780 N N . GLN A 1 100 ? 3.405 -0.273 13.250 1.00 81.12 100 GLN A N 1
ATOM 781 C CA . GLN A 1 100 ? 4.462 0.676 12.898 1.00 81.12 100 GLN A CA 1
ATOM 782 C C . GLN A 1 100 ? 5.596 -0.001 12.116 1.00 81.12 100 GLN A C 1
ATOM 784 O O . GLN A 1 100 ? 6.043 0.528 11.097 1.00 81.12 100 GLN A O 1
ATOM 789 N N . THR A 1 101 ? 6.028 -1.199 12.528 1.00 80.25 101 THR A N 1
ATOM 790 C CA . THR A 1 101 ? 7.130 -1.907 11.855 1.00 80.25 101 THR A CA 1
ATOM 791 C C . THR A 1 101 ? 6.741 -2.480 10.494 1.00 80.25 101 THR A C 1
ATOM 793 O O . THR A 1 101 ? 7.543 -2.419 9.562 1.00 80.25 101 THR A O 1
ATOM 796 N N . HIS A 1 102 ? 5.537 -3.043 10.353 1.00 76.69 102 HIS A N 1
ATOM 797 C CA . HIS A 1 102 ? 5.139 -3.769 9.141 1.00 76.69 102 HIS A CA 1
ATOM 798 C C . HIS A 1 102 ? 4.254 -2.967 8.186 1.00 76.69 102 HIS A C 1
ATOM 800 O O . HIS A 1 102 ? 4.363 -3.152 6.975 1.00 76.69 102 HIS A O 1
ATOM 806 N N . ALA A 1 103 ? 3.395 -2.085 8.698 1.00 68.50 103 ALA A N 1
ATOM 807 C CA . ALA A 1 103 ? 2.427 -1.352 7.882 1.00 68.50 103 ALA A CA 1
ATOM 808 C C . ALA A 1 103 ? 2.864 0.086 7.553 1.00 68.50 103 ALA A C 1
ATOM 810 O O . ALA A 1 103 ? 2.192 0.738 6.760 1.00 68.50 103 ALA A O 1
ATOM 811 N N . ARG A 1 104 ? 3.979 0.580 8.129 1.00 64.62 104 ARG A N 1
ATOM 812 C CA . ARG A 1 104 ? 4.420 1.992 8.032 1.00 64.62 104 ARG A CA 1
ATOM 813 C C . ARG A 1 104 ? 3.288 2.985 8.347 1.00 64.62 104 ARG A C 1
ATOM 815 O O . ARG A 1 104 ? 3.225 4.064 7.766 1.00 64.62 104 ARG A O 1
ATOM 822 N N . ALA A 1 105 ? 2.370 2.584 9.221 1.00 60.56 105 ALA A N 1
ATOM 823 C CA . ALA A 1 105 ? 1.231 3.387 9.624 1.00 60.56 105 ALA A CA 1
ATOM 824 C C . ALA A 1 105 ? 1.571 4.080 10.945 1.00 60.56 105 ALA A C 1
ATOM 826 O O . ALA A 1 105 ? 1.755 3.403 11.959 1.00 60.56 105 ALA A O 1
ATOM 827 N N . GLY A 1 106 ? 1.643 5.409 10.924 1.00 60.94 106 GLY A N 1
ATOM 828 C CA . GLY A 1 106 ? 1.849 6.220 12.116 1.00 60.94 106 GLY A CA 1
ATOM 829 C C . GLY A 1 106 ? 3.295 6.663 12.350 1.00 60.94 106 GLY A C 1
ATOM 830 O O . GLY A 1 106 ? 4.244 5.899 12.157 1.00 60.94 106 GLY A O 1
ATOM 831 N N . ASP A 1 107 ? 3.439 7.874 12.871 1.00 61.50 107 ASP A N 1
ATOM 832 C CA . ASP A 1 107 ? 4.586 8.349 13.622 1.00 61.50 107 ASP A CA 1
ATOM 833 C C . ASP A 1 107 ? 4.881 7.351 14.748 1.00 61.50 107 ASP A C 1
ATOM 835 O O . ASP A 1 107 ? 3.969 6.827 15.393 1.00 61.50 107 ASP A O 1
ATOM 839 N N . GLY A 1 108 ? 6.166 7.071 14.990 1.00 71.38 108 GLY A N 1
ATOM 840 C CA . GLY A 1 108 ? 6.674 6.037 15.910 1.00 71.38 108 GLY A CA 1
ATOM 841 C C . GLY A 1 108 ? 6.334 6.224 17.399 1.00 71.38 108 GLY A C 1
ATOM 842 O O . GLY A 1 108 ? 7.036 5.719 18.273 1.00 71.38 108 GLY A O 1
ATOM 843 N N . TRP A 1 109 ? 5.283 6.977 17.713 1.00 84.81 109 TRP A N 1
ATOM 844 C CA . TRP A 1 109 ? 4.736 7.164 19.041 1.00 84.81 109 TRP A CA 1
ATOM 845 C C . TRP A 1 109 ? 3.818 5.998 19.420 1.00 84.81 109 TRP A C 1
ATOM 847 O O . TRP A 1 109 ? 2.799 5.739 18.782 1.00 84.81 109 TRP A O 1
ATOM 857 N N . VAL A 1 110 ? 4.170 5.297 20.498 1.00 87.38 110 VAL A N 1
ATOM 858 C CA . VAL A 1 110 ? 3.362 4.213 21.068 1.00 87.38 110 VAL A CA 1
ATOM 859 C C . VAL A 1 110 ? 2.867 4.644 22.449 1.00 87.38 110 VAL A C 1
ATOM 861 O O . VAL A 1 110 ? 3.691 4.899 23.333 1.00 87.38 110 VAL A O 1
ATOM 864 N N . PRO A 1 111 ? 1.544 4.726 22.684 1.00 89.81 111 PRO A N 1
ATOM 865 C CA . PRO A 1 111 ? 1.026 5.096 23.986 1.00 89.81 111 PRO A CA 1
ATOM 866 C C . PRO A 1 111 ? 1.203 3.955 24.988 1.00 89.81 111 PRO A C 1
ATOM 868 O O . PRO A 1 111 ? 1.098 2.771 24.662 1.00 89.81 111 PRO A O 1
ATOM 871 N N . HIS A 1 112 ? 1.428 4.321 26.248 1.00 92.88 112 HIS A N 1
ATOM 872 C CA . HIS A 1 112 ? 1.460 3.356 27.337 1.00 92.88 112 HIS A CA 1
ATOM 873 C C . HIS A 1 112 ? 0.053 2.788 27.594 1.00 92.88 112 HIS A C 1
ATOM 875 O O . HIS A 1 112 ? -0.955 3.472 27.397 1.00 92.88 112 HIS A O 1
ATOM 881 N N . PHE A 1 113 ? -0.039 1.546 28.080 1.00 92.56 113 PHE A N 1
ATOM 882 C CA . PHE A 1 113 ? -1.331 0.871 28.272 1.00 92.56 113 PHE A CA 1
ATOM 883 C C . PHE A 1 113 ? -2.272 1.626 29.229 1.00 92.56 113 PHE A C 1
ATOM 885 O O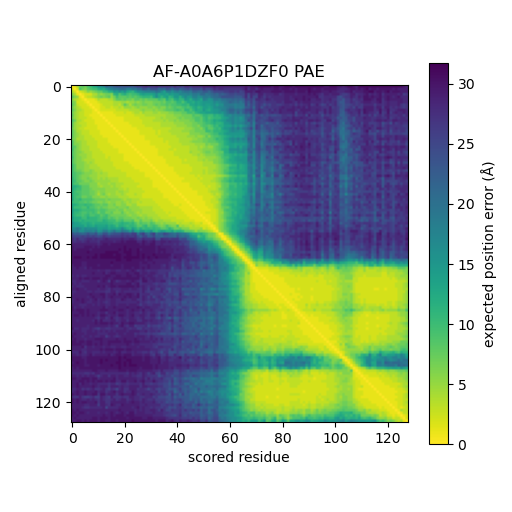 . PHE A 1 113 ? -3.488 1.576 29.067 1.00 92.56 113 PHE A O 1
ATOM 892 N N . THR A 1 114 ? -1.726 2.374 30.193 1.00 95.50 114 THR A N 1
ATOM 8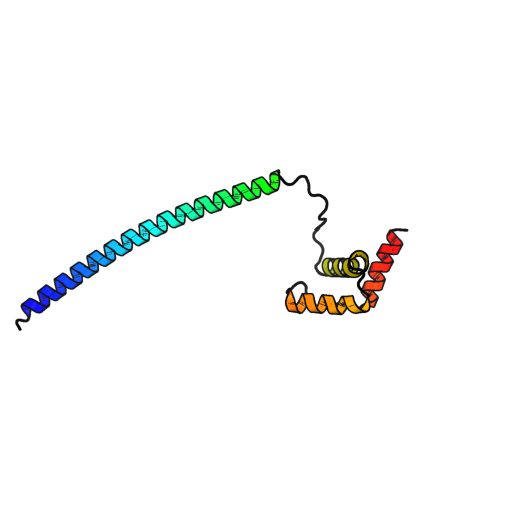93 C CA . THR A 1 114 ? -2.505 3.221 31.115 1.00 95.50 114 THR A CA 1
ATOM 894 C C . THR A 1 114 ? -3.224 4.366 30.401 1.00 95.50 114 THR A C 1
ATOM 896 O O . THR A 1 114 ? -4.345 4.708 30.769 1.00 95.50 114 THR A O 1
ATOM 899 N N . SER A 1 115 ? -2.637 4.933 29.344 1.00 94.19 115 SER A N 1
ATOM 900 C CA . SER A 1 115 ? -3.295 5.951 28.518 1.00 94.19 115 SER A CA 1
ATOM 901 C C . SER A 1 115 ? -4.500 5.368 27.781 1.00 94.19 115 SER A C 1
ATOM 903 O O . SER A 1 115 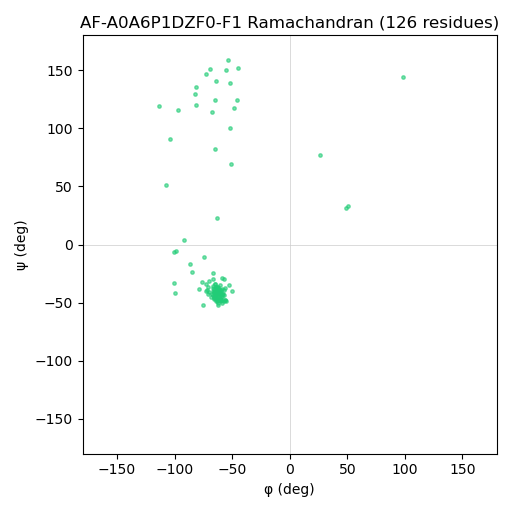? -5.559 5.989 27.759 1.00 94.19 115 SER A O 1
ATOM 905 N N . VAL A 1 116 ? -4.370 4.143 27.260 1.00 93.88 116 VAL A N 1
ATOM 906 C CA . VAL A 1 116 ? -5.466 3.420 26.593 1.00 93.88 116 VAL A CA 1
ATOM 907 C C . VAL A 1 116 ? -6.612 3.124 27.570 1.00 93.88 116 VAL A C 1
ATOM 909 O O . VAL A 1 116 ? -7.782 3.306 27.224 1.00 93.88 116 VAL A O 1
ATOM 912 N N . ILE A 1 117 ? -6.291 2.744 28.813 1.00 94.88 117 ILE A N 1
ATOM 913 C CA . ILE A 1 117 ? -7.285 2.595 29.889 1.00 94.88 117 ILE A CA 1
ATOM 914 C C . ILE A 1 117 ? -8.018 3.922 30.114 1.00 94.88 117 ILE A C 1
ATOM 916 O O . ILE A 1 117 ? -9.242 3.962 30.070 1.00 94.88 117 ILE A O 1
ATOM 920 N N . ASN A 1 118 ? -7.297 5.032 30.272 1.00 95.88 118 ASN A N 1
ATOM 921 C CA . ASN A 1 118 ? -7.928 6.332 30.506 1.00 95.88 118 ASN A CA 1
ATOM 922 C C . ASN A 1 118 ? -8.849 6.767 29.355 1.00 95.88 118 ASN A C 1
ATOM 924 O O . ASN A 1 118 ? -9.918 7.319 29.606 1.00 95.88 118 ASN A O 1
ATOM 928 N N . TRP A 1 119 ? -8.467 6.525 28.098 1.00 94.69 119 TRP A N 1
ATOM 929 C CA . TRP A 1 119 ? -9.305 6.870 26.943 1.00 94.69 119 TRP A CA 1
ATOM 930 C C . TRP A 1 119 ? -10.566 6.011 26.861 1.00 94.69 119 TRP A C 1
ATOM 932 O O . TRP A 1 119 ? -11.657 6.544 26.678 1.00 94.69 119 TRP A O 1
ATOM 942 N N . SER A 1 120 ? -10.434 4.698 27.055 1.00 92.31 120 SER A N 1
ATOM 943 C CA . SER A 1 120 ? -11.585 3.786 27.067 1.00 92.31 120 SER A CA 1
ATOM 944 C C . SER A 1 120 ? -12.548 4.074 28.224 1.00 92.31 120 SER A C 1
ATOM 946 O O . SER A 1 120 ? -13.756 4.117 28.006 1.00 92.31 120 SER A O 1
ATOM 948 N N . LEU A 1 121 ? -12.035 4.371 29.425 1.00 93.06 121 LEU A N 1
ATOM 949 C CA . LEU A 1 121 ? -12.856 4.774 30.571 1.00 93.06 121 LEU A CA 1
ATOM 950 C C . LEU A 1 121 ? -13.619 6.075 30.312 1.00 93.06 121 LEU A C 1
ATOM 952 O O . LEU A 1 121 ? -14.789 6.169 30.663 1.00 93.06 121 LEU A O 1
ATOM 956 N N . ARG A 1 122 ? -12.992 7.070 29.672 1.00 91.62 122 ARG A N 1
ATOM 957 C CA . ARG A 1 122 ? -13.675 8.323 29.303 1.00 91.62 122 ARG A CA 1
ATOM 958 C C . ARG A 1 122 ? -14.824 8.095 28.328 1.00 91.62 122 ARG A C 1
ATOM 960 O O . ARG A 1 122 ? -15.847 8.753 28.453 1.00 91.62 122 ARG A O 1
ATOM 967 N N . ILE A 1 123 ? -14.670 7.159 27.395 1.00 90.00 123 ILE A N 1
ATOM 968 C CA . ILE A 1 123 ? -15.757 6.772 26.490 1.00 90.00 123 ILE A CA 1
ATOM 969 C C . ILE A 1 123 ? -16.877 6.085 27.268 1.00 90.00 123 ILE A C 1
ATOM 971 O O . ILE A 1 123 ? -18.034 6.429 27.073 1.00 90.00 123 ILE A O 1
ATOM 975 N N . GLY A 1 124 ? -16.539 5.183 28.195 1.00 86.31 124 GLY A N 1
ATOM 976 C CA . GLY A 1 124 ? -17.524 4.560 29.082 1.00 86.31 124 GLY A CA 1
ATOM 977 C C . GLY A 1 124 ? -18.299 5.579 29.924 1.00 86.31 124 GLY A C 1
ATOM 978 O O . GLY A 1 124 ? -19.514 5.483 30.017 1.00 86.31 124 GLY A O 1
ATOM 979 N N . LEU A 1 125 ? -17.617 6.587 30.477 1.00 88.88 125 LEU A N 1
ATOM 980 C CA . LEU A 1 125 ? -18.252 7.677 31.227 1.00 88.88 125 LEU A CA 1
ATOM 981 C C . LEU A 1 125 ? -19.138 8.570 30.353 1.00 88.88 125 LEU A C 1
ATOM 983 O O . LEU A 1 125 ? -20.153 9.044 30.834 1.00 88.88 125 LEU A O 1
ATOM 987 N N . GLY A 1 126 ? -18.762 8.816 29.096 1.00 82.25 126 GLY A N 1
ATOM 988 C CA . GLY A 1 126 ? -19.565 9.626 28.174 1.00 82.25 126 GLY A CA 1
ATOM 989 C C . GLY A 1 126 ? -20.809 8.917 27.625 1.00 82.25 126 GLY A C 1
ATOM 990 O O . GLY A 1 126 ? -21.625 9.564 26.976 1.00 82.25 126 GLY A O 1
ATOM 991 N N . LEU A 1 127 ? -20.933 7.605 27.844 1.00 76.38 127 LEU A N 1
ATOM 992 C CA . LEU A 1 127 ? -22.083 6.790 27.438 1.00 76.38 127 LEU A CA 1
ATOM 993 C C . LEU A 1 127 ? -23.083 6.536 28.584 1.00 76.38 127 LEU A C 1
ATOM 995 O O . LEU A 1 127 ? -24.124 5.928 28.333 1.00 76.38 127 LEU A O 1
ATOM 999 N N . LEU A 1 128 ? -22.758 6.962 29.811 1.00 66.50 128 LEU A N 1
ATOM 1000 C CA . LEU A 1 128 ? -23.620 6.918 31.000 1.00 66.50 128 LEU A CA 1
ATOM 1001 C C . LEU A 1 128 ? -24.336 8.258 31.193 1.00 66.50 128 LEU A C 1
ATOM 1003 O O . LEU A 1 128 ? -25.513 8.215 31.612 1.00 66.50 128 LEU A O 1
#

Sequence (128 aa):
MLQHSKILRSRDAWKRKAVQRAEALREQKKAHKRARQSIAQLKAEVRALEQAVEKKSPPASSVVGSDLTEADQVRTLCVMLVLQAAVSFRSVPRILGLFQTHARAGDGWVPHFTSVINWSLRIGLGLL

Solvent-accessible surface area (backbone atoms only — not comparable to full-atom values): 7446 Å² total; per-residue (Å²): 133,68,68,68,61,55,54,54,52,51,51,53,48,50,52,51,52,52,51,54,51,52,52,52,54,50,52,49,52,51,50,52,52,52,52,53,50,53,52,52,50,53,53,50,49,52,52,53,50,53,53,46,49,62,69,67,45,64,86,70,83,78,74,86,74,65,96,61,53,72,69,52,49,54,53,50,52,51,38,44,38,38,76,74,65,69,42,56,56,81,51,48,40,56,53,51,52,50,37,36,74,74,65,70,54,69,73,94,77,73,65,57,41,68,57,50,49,53,54,45,50,51,53,56,60,74,74,108

Nearest PDB structures (foldseek):
  2lkm-assembly1_B  TM=3.263E-01  e=2.811E+00  Homo sapiens

Mean predicted aligned error: 16.2 Å

Radius of gyration: 32.74 Å; Cα contacts (8 Å, |Δi|>4): 45; chains: 1; bounding box: 66×24×88 Å

Foldseek 3Di:
DDVVVVVVVVVVVVVVVVVVVVVVVV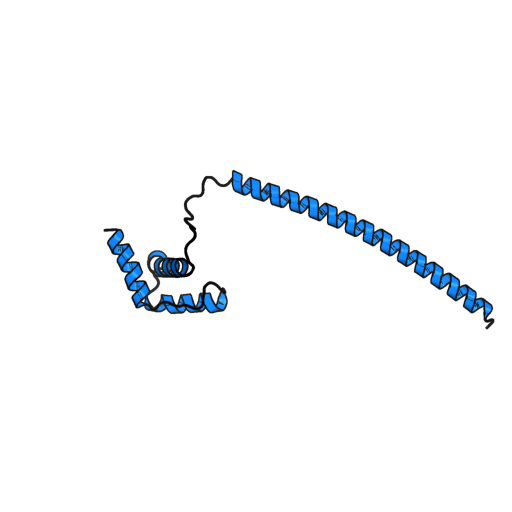VVVVVVVVVVVVVVVVVVVVVVVVVVVVVVDDPDPDPPPPPDDLVRVLLVVLLCCCPPVVDDLQCSQVVVCVCCVPVVRGDPDGDHSVVNVVSNVVVVVVVD

Organism: NCBI:txid329406